Protein AF-A0A173Z9Y3-F1 (afdb_monomer)

pLDDT: m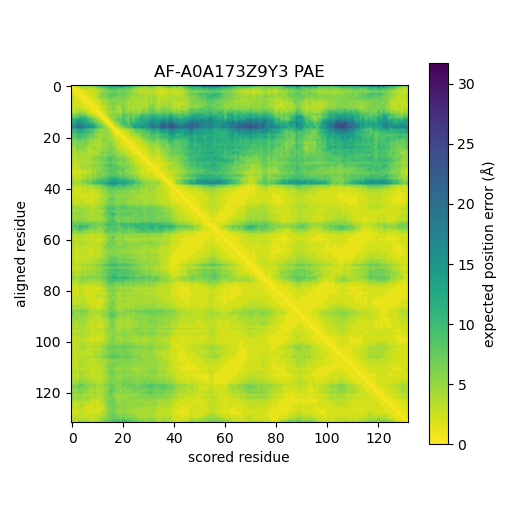ean 90.79, std 7.77, range [60.25, 98.38]

Nearest PDB structures (foldseek):
  2vqt-assembly1_A  TM=4.538E-01  e=6.249E-02  Bacteroides thetaiotaomicron
  2vot-assembly1_A  TM=4.535E-01  e=8.095E-02  Bacteroides thetaiotaomicron VPI-5482
  6rpt-assembly3_C  TM=4.352E-01  e=4.706E-01  Homo sapiens
  8b0h-assembly1_A  TM=4.599E-01  e=2.342E+00  Homo sapiens
  4e0s-assembly1_A  TM=3.191E-01  e=2.598E+00  Homo sapiens

Radius of gyration: 16.37 Å; Cα contacts (8 Å, |Δi|>4): 254; chains: 1; bounding box: 43×34×41 Å

Foldseek 3Di:
DADPPDDDDDFAFDPPQDDDPDDDDDDDDDDPVVDDDDQWDKAWDKAPWDWDQDPVQKIKTKTKIAIAIDRDDDDPPKKKKKKKFFAAPVRDTRHIHIDIDHHDPHGDIDMDMDIDHPDDDGDDMDMGMDID

Mean predicted aligned error: 4.68 Å

Secondary structure (DSSP, 8-state):
---TT---------TTS---S-----PPPPPGGG-----SEEE--EEEEEEEE-TTS-EEEEEEEE-EEEB--PPTT-EEEEEEEEE-TT--EEEEEEEEEE-PPTT-EEEEEEEESSPPP-SEEEEEEEE-

Structure (mmCIF, N/CA/C/O backbone):
data_AF-A0A173Z9Y3-F1
#
_entry.id   AF-A0A173Z9Y3-F1
#
loop_
_atom_site.group_PDB
_atom_site.id
_atom_site.type_symbol
_atom_site.label_atom_id
_atom_site.label_alt_id
_atom_site.label_comp_id
_atom_site.label_asym_id
_atom_site.label_entity_id
_atom_site.label_seq_id
_atom_site.pdbx_PDB_ins_code
_atom_site.Cartn_x
_atom_site.Cartn_y
_atom_site.Cartn_z
_atom_site.occupancy
_atom_site.B_iso_or_equiv
_atom_site.auth_seq_id
_atom_site.auth_comp_id
_atom_site.auth_asym_id
_atom_site.auth_atom_id
_atom_site.pdbx_PDB_model_num
ATOM 1 N N . MET A 1 1 ? 6.888 -9.116 -6.863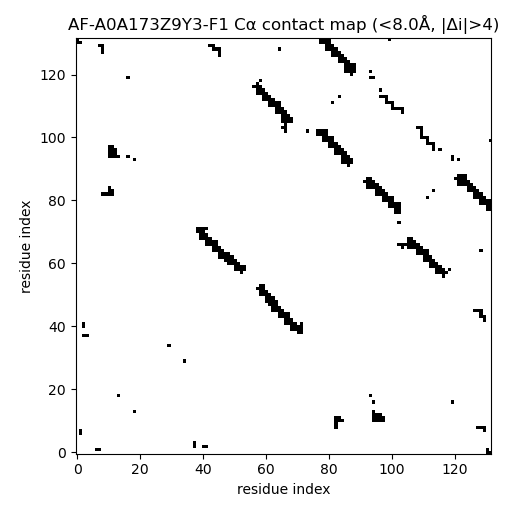 1.00 80.12 1 MET A N 1
ATOM 2 C CA . MET A 1 1 ? 8.365 -8.974 -7.017 1.00 80.12 1 MET A CA 1
ATOM 3 C C . MET A 1 1 ? 8.936 -8.175 -5.840 1.00 80.12 1 MET A C 1
ATOM 5 O O . MET A 1 1 ? 8.165 -7.495 -5.176 1.00 80.12 1 MET A O 1
ATOM 9 N N . ALA A 1 2 ? 10.239 -8.263 -5.552 1.00 86.25 2 ALA A N 1
ATOM 10 C CA . ALA A 1 2 ? 10.919 -7.396 -4.583 1.00 86.25 2 ALA A CA 1
ATOM 11 C C . ALA A 1 2 ? 12.298 -6.983 -5.118 1.00 86.25 2 ALA A C 1
ATOM 13 O O . ALA A 1 2 ? 13.009 -7.823 -5.671 1.00 86.25 2 ALA A O 1
ATOM 14 N N . PHE A 1 3 ? 12.671 -5.713 -4.961 1.00 88.50 3 PHE A N 1
ATOM 15 C CA . PHE A 1 3 ? 14.011 -5.224 -5.296 1.00 88.50 3 PHE A CA 1
ATOM 16 C C . PHE A 1 3 ? 15.009 -5.513 -4.160 1.00 88.50 3 PHE A C 1
ATOM 18 O O . PHE A 1 3 ? 14.599 -5.648 -3.001 1.00 88.50 3 PHE A O 1
ATOM 25 N N . PRO A 1 4 ? 16.325 -5.575 -4.446 1.00 87.50 4 PRO A N 1
ATOM 26 C CA . PRO A 1 4 ? 17.341 -5.658 -3.402 1.00 87.50 4 PRO A CA 1
ATOM 27 C C . PRO A 1 4 ? 17.162 -4.556 -2.347 1.00 87.50 4 PRO A C 1
ATOM 29 O O . PRO A 1 4 ? 16.964 -3.392 -2.687 1.00 87.50 4 PRO A O 1
ATOM 32 N N . ASN A 1 5 ? 17.247 -4.928 -1.066 1.00 84.31 5 ASN A N 1
ATOM 33 C CA . ASN A 1 5 ? 17.066 -4.039 0.093 1.00 84.31 5 ASN A CA 1
ATOM 34 C C . ASN A 1 5 ? 15.673 -3.387 0.224 1.00 84.31 5 ASN A C 1
ATOM 36 O O . ASN A 1 5 ? 15.510 -2.451 1.006 1.00 84.31 5 ASN A O 1
ATOM 40 N N . GLN A 1 6 ? 14.661 -3.873 -0.500 1.00 84.69 6 GLN A N 1
ATOM 41 C CA . GLN A 1 6 ? 13.289 -3.396 -0.355 1.00 84.69 6 GLN A CA 1
ATOM 42 C C . GLN A 1 6 ? 12.562 -4.121 0.784 1.00 84.69 6 GLN A C 1
ATOM 44 O O . GLN A 1 6 ? 12.523 -5.350 0.835 1.00 84.69 6 GLN A O 1
ATOM 49 N N . THR A 1 7 ? 11.899 -3.355 1.649 1.00 86.31 7 THR A N 1
ATOM 50 C CA . THR A 1 7 ? 10.904 -3.897 2.583 1.00 86.31 7 THR A CA 1
ATOM 51 C C . THR A 1 7 ? 9.562 -4.052 1.872 1.00 86.31 7 THR A C 1
ATOM 53 O O . THR A 1 7 ? 9.055 -3.105 1.274 1.00 86.31 7 THR A O 1
ATOM 56 N N . ILE A 1 8 ? 8.982 -5.249 1.954 1.00 86.06 8 ILE A N 1
ATOM 57 C CA . ILE A 1 8 ? 7.688 -5.604 1.363 1.00 86.06 8 ILE A CA 1
ATOM 58 C C . ILE A 1 8 ? 6.649 -5.696 2.479 1.00 86.06 8 ILE A C 1
ATOM 60 O O . ILE A 1 8 ? 6.882 -6.343 3.500 1.00 86.06 8 ILE A O 1
ATOM 64 N N . TYR A 1 9 ? 5.488 -5.081 2.264 1.00 86.12 9 TYR A N 1
ATOM 65 C CA . TYR A 1 9 ? 4.385 -5.048 3.217 1.00 86.12 9 TYR A CA 1
ATOM 66 C C . TYR A 1 9 ? 3.185 -5.789 2.634 1.00 86.12 9 TYR A C 1
ATOM 68 O O . TYR A 1 9 ? 2.500 -5.310 1.727 1.00 86.12 9 TYR A O 1
ATOM 76 N N . ASN A 1 10 ? 2.903 -6.966 3.186 1.00 81.12 10 ASN A N 1
ATOM 77 C CA . ASN A 1 10 ? 1.703 -7.723 2.861 1.00 81.12 10 ASN A CA 1
ATOM 78 C C . ASN A 1 10 ? 0.718 -7.611 4.019 1.00 81.12 10 ASN A C 1
ATOM 80 O O . ASN A 1 10 ? 1.022 -8.019 5.137 1.00 81.12 10 ASN A O 1
ATOM 84 N N . ALA A 1 11 ? -0.456 -7.072 3.725 1.00 80.38 11 ALA A N 1
ATOM 85 C CA . ALA A 1 11 ? -1.594 -7.064 4.622 1.00 80.38 11 ALA A CA 1
ATOM 86 C C . ALA A 1 11 ? -2.805 -7.580 3.851 1.00 80.38 11 ALA A C 1
ATOM 88 O O . ALA A 1 11 ? -2.871 -7.436 2.633 1.00 80.38 11 ALA A O 1
ATOM 89 N N . GLY A 1 12 ? -3.732 -8.211 4.553 1.00 75.50 12 GLY A N 1
ATOM 90 C CA . GLY A 1 12 ? -4.958 -8.736 3.979 1.00 75.50 12 GLY A CA 1
ATOM 91 C C . GLY A 1 12 ? -5.853 -9.277 5.079 1.00 75.50 12 GLY A C 1
ATOM 92 O O . GLY A 1 12 ? -5.399 -9.506 6.205 1.00 75.50 12 GLY A O 1
ATOM 93 N N . GLN A 1 13 ? -7.123 -9.466 4.750 1.00 72.81 13 GLN A N 1
ATOM 94 C CA . GLN A 1 13 ? -8.105 -9.918 5.718 1.00 72.81 13 GLN A CA 1
ATOM 95 C C . GLN A 1 13 ? -7.881 -11.398 6.066 1.00 72.81 13 GLN A C 1
ATOM 97 O O . GLN A 1 13 ? -7.788 -12.256 5.187 1.00 72.81 13 GLN A O 1
ATOM 102 N N . ALA A 1 14 ? -7.838 -11.710 7.362 1.00 67.50 14 ALA A N 1
ATOM 103 C CA . ALA A 1 14 ? -7.873 -13.081 7.860 1.00 67.50 14 ALA A CA 1
ATOM 104 C C . ALA A 1 14 ? -9.301 -13.435 8.316 1.00 67.50 14 ALA A C 1
ATOM 106 O O . ALA A 1 14 ? -9.755 -13.001 9.375 1.00 67.50 14 ALA A O 1
ATOM 107 N N . GLY A 1 15 ? -10.015 -14.236 7.517 1.00 64.25 15 GLY A N 1
ATOM 108 C CA . GLY A 1 15 ? -11.345 -14.753 7.867 1.00 64.25 15 GLY A CA 1
ATOM 109 C C . GLY A 1 15 ? -12.367 -13.655 8.194 1.00 64.25 15 GLY A C 1
ATOM 110 O O . GLY A 1 15 ? -12.385 -12.613 7.550 1.00 64.25 15 GLY A O 1
ATOM 111 N N . GLN A 1 16 ? -13.213 -13.888 9.204 1.00 62.62 16 GLN A N 1
ATOM 112 C CA . GLN A 1 16 ? -14.272 -12.961 9.647 1.00 62.62 16 GLN A CA 1
ATOM 113 C C . GLN A 1 16 ? -13.801 -11.960 10.729 1.00 62.62 16 GLN A C 1
ATOM 115 O O . GLN A 1 16 ? -14.610 -11.484 11.520 1.00 62.62 16 GLN A O 1
ATOM 120 N N . GLY A 1 17 ? -12.494 -11.682 10.833 1.00 60.25 17 GLY A N 1
ATOM 121 C CA . GLY A 1 17 ? -11.963 -10.655 11.745 1.00 60.25 17 GLY A CA 1
ATOM 122 C C . GLY A 1 17 ? -11.626 -11.113 13.171 1.00 60.25 17 GLY A C 1
ATOM 123 O O . GLY A 1 17 ? -11.313 -10.282 14.019 1.00 60.25 17 GLY A O 1
ATOM 124 N N . THR A 1 18 ? -11.647 -12.417 13.469 1.00 68.94 18 THR A N 1
ATOM 125 C CA . THR A 1 18 ? -11.077 -12.927 14.731 1.00 68.94 18 THR A CA 1
ATOM 126 C C . THR A 1 18 ? -9.579 -13.149 14.561 1.00 68.94 18 THR A C 1
ATOM 128 O O . THR A 1 18 ? -9.167 -14.000 13.772 1.00 68.94 18 THR A O 1
ATOM 131 N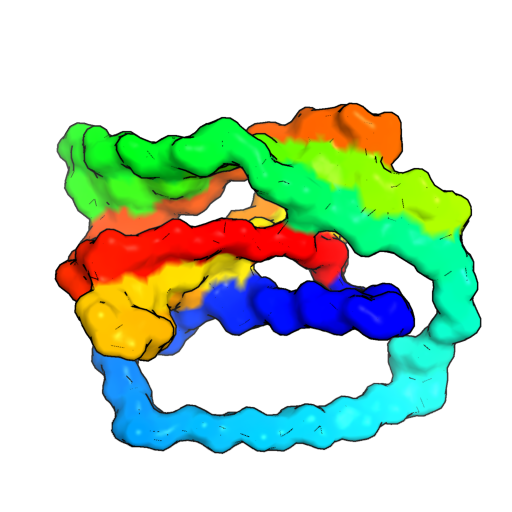 N . ALA A 1 19 ? -8.76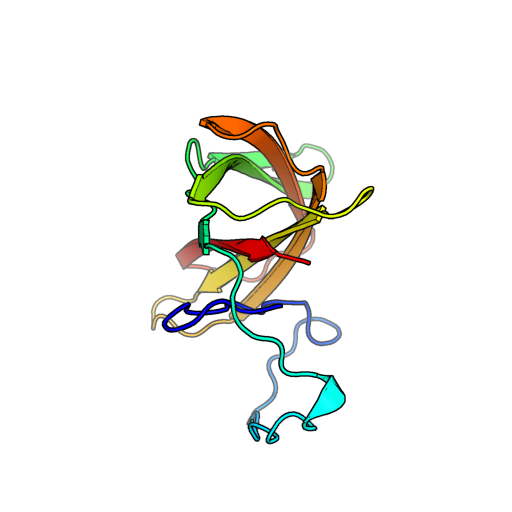7 -12.396 15.306 1.00 71.25 19 ALA A N 1
ATOM 132 C CA . ALA A 1 19 ? -7.320 -12.555 15.285 1.00 71.25 19 ALA A CA 1
ATOM 133 C C . ALA A 1 19 ? -6.922 -13.972 15.757 1.00 71.25 19 ALA A C 1
ATOM 135 O O . ALA A 1 19 ? -7.390 -14.418 16.810 1.00 71.25 19 ALA A O 1
ATOM 136 N N . PRO A 1 20 ? -6.074 -14.697 15.008 1.00 72.88 20 PRO A N 1
ATOM 137 C CA . PRO A 1 20 ? -5.540 -15.975 15.466 1.00 72.88 20 PRO A CA 1
ATOM 138 C C . PRO A 1 20 ? -4.633 -15.776 16.690 1.00 72.88 20 PRO A C 1
ATOM 140 O O . PRO A 1 20 ? -3.951 -14.761 16.811 1.00 72.88 20 PRO A O 1
ATOM 143 N N . ALA A 1 21 ? -4.601 -16.763 17.593 1.00 79.06 21 ALA A N 1
ATOM 144 C CA . ALA A 1 21 ? -3.777 -16.700 18.805 1.00 79.06 21 ALA A CA 1
ATOM 145 C C . ALA A 1 21 ? -2.269 -16.673 18.498 1.00 79.06 21 ALA A C 1
ATOM 147 O O . ALA A 1 21 ? -1.504 -16.018 19.203 1.00 79.06 21 ALA A O 1
ATOM 148 N N . THR A 1 22 ? -1.848 -17.373 17.442 1.00 79.81 22 THR A N 1
ATOM 149 C CA . THR A 1 22 ? -0.480 -17.362 16.920 1.00 79.81 22 THR A CA 1
ATOM 150 C C . THR A 1 22 ? -0.509 -17.380 15.396 1.00 79.81 22 THR A C 1
ATOM 152 O O . THR A 1 22 ? -1.417 -17.942 14.781 1.00 79.81 22 THR A O 1
ATOM 155 N N . VAL A 1 23 ? 0.499 -16.760 14.786 1.00 76.88 23 VAL A N 1
ATOM 156 C CA . VAL A 1 23 ? 0.763 -16.838 13.348 1.00 76.88 23 VAL A CA 1
ATOM 157 C C . VAL A 1 23 ? 2.243 -17.121 13.177 1.00 76.88 23 VAL A C 1
ATOM 159 O O . VAL A 1 23 ? 3.072 -16.337 13.636 1.00 76.88 23 VAL A O 1
ATOM 162 N N . ASP A 1 24 ? 2.559 -18.221 12.504 1.00 84.50 24 ASP A N 1
ATOM 163 C CA . ASP A 1 24 ? 3.933 -18.596 12.194 1.00 84.50 24 ASP A CA 1
ATOM 164 C C . ASP A 1 24 ? 4.249 -18.244 10.740 1.00 84.50 24 ASP A C 1
ATOM 166 O O . ASP A 1 24 ? 3.496 -18.577 9.822 1.00 84.50 24 ASP A O 1
ATOM 170 N N . PHE A 1 25 ? 5.384 -17.580 10.525 1.00 83.75 25 PHE A N 1
ATOM 171 C CA . PHE A 1 25 ? 5.886 -17.246 9.196 1.00 83.75 25 PHE A CA 1
ATOM 172 C C . PHE A 1 25 ? 7.180 -18.003 8.928 1.00 83.75 25 PHE A C 1
ATOM 174 O O . PHE A 1 25 ? 8.101 -17.995 9.744 1.00 83.75 25 PHE A O 1
ATOM 181 N N . VAL A 1 26 ? 7.273 -18.606 7.745 1.00 90.38 26 VAL A N 1
ATOM 182 C CA . VAL A 1 26 ? 8.507 -19.211 7.242 1.00 90.38 26 VAL A CA 1
ATOM 183 C C . VAL A 1 26 ? 8.835 -18.560 5.908 1.00 90.38 26 VAL A C 1
ATOM 185 O O . VAL A 1 26 ? 8.044 -18.618 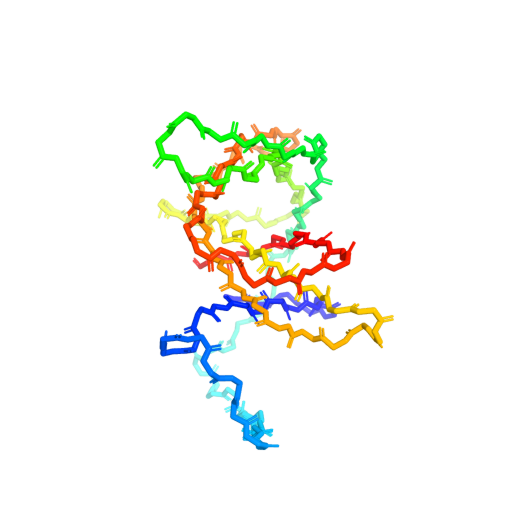4.968 1.00 90.38 26 VAL A O 1
ATOM 188 N N . ALA A 1 27 ? 10.005 -17.930 5.825 1.00 85.62 27 ALA A N 1
ATOM 189 C CA . ALA A 1 27 ? 10.532 -17.455 4.556 1.00 85.62 27 ALA A CA 1
ATOM 190 C C . ALA A 1 27 ? 11.081 -18.651 3.772 1.00 85.62 27 ALA A C 1
ATOM 192 O O . ALA A 1 27 ? 11.980 -19.350 4.240 1.00 85.62 27 ALA A O 1
ATOM 193 N N . LEU A 1 28 ? 10.535 -18.886 2.582 1.00 89.69 28 LEU A N 1
ATOM 194 C CA . LEU A 1 28 ? 11.044 -19.902 1.669 1.00 89.69 28 LEU A CA 1
ATOM 195 C C . LEU A 1 28 ? 12.121 -19.284 0.778 1.00 89.69 28 LEU A C 1
ATOM 197 O O . LEU A 1 28 ? 11.947 -18.175 0.269 1.00 89.69 28 LEU A O 1
ATOM 201 N N . SER A 1 29 ? 13.223 -20.005 0.569 1.00 90.81 29 SER A N 1
ATOM 202 C CA . SER A 1 29 ? 14.200 -19.622 -0.448 1.00 90.81 29 SER A CA 1
ATOM 203 C C . SER A 1 29 ? 13.536 -19.675 -1.828 1.00 90.81 29 SER A C 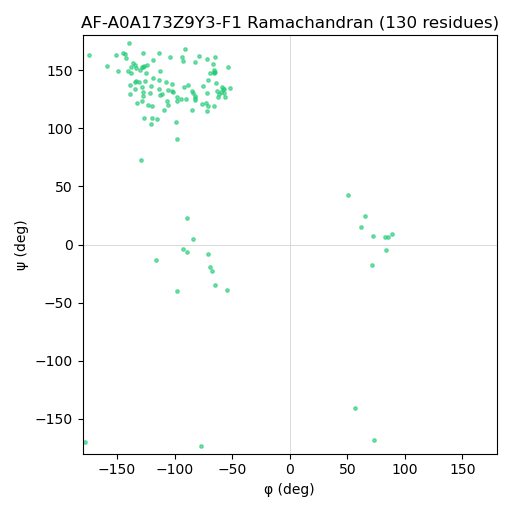1
ATOM 205 O O . SER A 1 29 ? 12.876 -20.672 -2.137 1.00 90.81 29 SER A O 1
ATOM 207 N N . PRO A 1 30 ? 13.682 -18.632 -2.663 1.00 89.44 30 PRO A N 1
ATOM 208 C CA . PRO A 1 30 ? 13.171 -18.680 -4.023 1.00 89.44 30 PRO A CA 1
ATOM 209 C C . PRO A 1 30 ? 13.935 -19.739 -4.823 1.00 89.44 30 PRO A C 1
ATOM 211 O O . PRO A 1 30 ? 15.129 -19.951 -4.606 1.00 89.44 30 PRO A O 1
ATOM 214 N N . ASN A 1 31 ? 13.263 -20.376 -5.781 1.00 93.81 31 ASN A N 1
ATOM 215 C CA . ASN A 1 31 ? 13.964 -21.184 -6.774 1.00 93.81 31 ASN A CA 1
ATOM 216 C C . ASN A 1 31 ? 14.819 -20.277 -7.672 1.00 93.81 31 ASN A C 1
ATOM 218 O O . ASN A 1 31 ? 14.474 -19.111 -7.869 1.00 93.81 31 ASN A O 1
ATOM 222 N N . GLU A 1 32 ? 15.885 -20.810 -8.275 1.00 91.50 32 GLU A N 1
ATOM 223 C CA . GLU A 1 32 ? 16.782 -20.025 -9.143 1.00 91.50 32 GLU A CA 1
ATOM 224 C C . GLU A 1 32 ? 16.026 -19.316 -10.276 1.00 91.50 32 GLU A C 1
ATOM 226 O O . GLU A 1 32 ? 16.267 -18.146 -10.542 1.00 91.50 32 GLU A O 1
ATOM 231 N N . TYR A 1 33 ? 15.025 -19.971 -10.874 1.00 89.94 33 TYR A N 1
ATOM 232 C CA . TYR A 1 33 ? 14.194 -19.386 -11.933 1.00 89.94 33 TYR A CA 1
ATOM 233 C C . TYR A 1 33 ? 13.230 -18.282 -11.449 1.00 89.94 33 TYR A C 1
ATOM 235 O O . TYR A 1 33 ? 12.573 -17.643 -12.267 1.00 89.94 33 TYR A O 1
ATOM 243 N N . ASN A 1 34 ? 13.096 -18.064 -10.135 1.00 89.56 34 ASN A N 1
ATOM 244 C CA . ASN A 1 34 ? 12.356 -16.936 -9.560 1.00 89.56 34 ASN A CA 1
ATOM 245 C C . ASN A 1 34 ? 13.254 -15.727 -9.265 1.00 89.56 34 ASN A C 1
ATOM 247 O O . ASN A 1 34 ? 12.744 -14.687 -8.845 1.00 89.56 34 ASN A O 1
ATOM 251 N N . VAL A 1 35 ? 14.565 -15.852 -9.476 1.00 90.12 35 VAL A N 1
ATOM 252 C CA . VAL A 1 35 ? 15.540 -14.786 -9.260 1.00 90.12 35 VAL A CA 1
ATOM 253 C C . VAL A 1 35 ? 16.085 -14.344 -10.611 1.00 90.12 35 VAL A C 1
ATOM 255 O O . VAL A 1 35 ? 16.523 -15.150 -11.423 1.00 90.12 35 VAL A O 1
ATOM 258 N N . THR A 1 36 ? 16.070 -13.039 -10.846 1.00 87.56 36 THR A N 1
ATOM 259 C CA . THR A 1 36 ? 16.708 -12.418 -12.007 1.00 87.56 36 THR A CA 1
ATOM 260 C C . THR A 1 36 ? 17.690 -11.365 -11.527 1.00 87.56 36 THR A C 1
ATOM 262 O O . THR A 1 36 ? 17.520 -10.796 -10.446 1.00 87.56 36 THR A O 1
ATOM 265 N N . GLU A 1 37 ? 18.702 -11.077 -12.342 1.00 87.88 37 GLU A N 1
ATOM 266 C CA . GLU A 1 37 ? 19.522 -9.888 -12.143 1.00 87.88 37 GLU A CA 1
ATOM 267 C C . GLU A 1 37 ? 18.616 -8.648 -12.156 1.00 87.88 37 GLU A C 1
ATOM 269 O O . GLU A 1 37 ? 17.750 -8.500 -13.026 1.00 87.88 37 GLU A O 1
ATOM 274 N N . ALA A 1 38 ? 18.770 -7.794 -11.144 1.00 82.94 38 ALA A N 1
ATOM 275 C CA . ALA A 1 38 ? 17.923 -6.626 -10.975 1.00 82.94 38 ALA A CA 1
ATOM 276 C C . ALA A 1 38 ? 18.237 -5.588 -12.058 1.00 82.94 38 ALA A C 1
ATOM 278 O O . ALA A 1 38 ? 19.347 -5.061 -12.125 1.00 82.94 38 ALA A O 1
ATOM 279 N N . GLN A 1 39 ? 17.242 -5.257 -12.881 1.00 86.31 39 GLN A N 1
ATOM 280 C CA . GLN A 1 39 ? 17.335 -4.159 -13.839 1.00 86.31 39 GLN A CA 1
ATOM 281 C C . GLN A 1 39 ? 16.670 -2.919 -13.251 1.00 86.31 39 GLN A C 1
ATOM 283 O O . GLN A 1 39 ? 15.467 -2.707 -13.396 1.00 86.31 39 GLN A O 1
ATOM 288 N N . GLY A 1 40 ? 17.469 -2.114 -12.554 1.00 91.19 40 GLY A N 1
ATOM 289 C CA . GLY A 1 40 ? 16.991 -0.901 -11.905 1.00 91.19 40 GLY A CA 1
ATOM 290 C C . GLY A 1 40 ? 16.153 -1.149 -10.648 1.00 91.19 40 GLY A C 1
ATOM 291 O O . GLY A 1 40 ? 16.115 -2.250 -10.098 1.00 91.19 40 GLY A O 1
ATOM 292 N N . THR A 1 41 ? 15.494 -0.094 -10.174 1.00 92.69 41 THR A N 1
ATOM 293 C CA . THR A 1 41 ? 14.649 -0.102 -8.974 1.00 92.69 41 THR A CA 1
ATOM 294 C C . THR A 1 41 ? 13.347 0.655 -9.202 1.00 92.69 41 THR A C 1
ATOM 296 O O . THR A 1 41 ? 13.271 1.547 -10.050 1.00 92.69 41 THR A O 1
ATOM 299 N N . ALA A 1 42 ? 12.322 0.320 -8.419 1.00 93.25 42 ALA A N 1
ATOM 300 C CA . ALA A 1 42 ? 11.115 1.124 -8.303 1.00 93.25 42 ALA A CA 1
ATOM 301 C C . ALA A 1 42 ? 10.704 1.279 -6.836 1.00 93.25 42 ALA A C 1
ATOM 303 O O . ALA A 1 42 ? 10.765 0.334 -6.046 1.00 93.25 42 ALA A O 1
ATOM 304 N N . THR A 1 43 ? 10.259 2.481 -6.485 1.00 94.31 43 THR A N 1
ATOM 305 C CA . THR A 1 43 ? 9.682 2.807 -5.180 1.00 94.31 43 THR A CA 1
ATOM 306 C C . THR A 1 43 ? 8.346 3.504 -5.370 1.00 94.31 43 THR A C 1
ATOM 308 O O . THR A 1 43 ? 8.110 4.151 -6.393 1.00 94.31 43 THR A O 1
ATOM 311 N N . PHE A 1 44 ? 7.479 3.363 -4.369 1.00 95.75 44 PHE A N 1
ATOM 312 C CA . PHE A 1 44 ? 6.102 3.834 -4.440 1.00 95.75 44 PHE A CA 1
ATOM 313 C C . PHE A 1 44 ? 5.741 4.697 -3.227 1.00 95.75 44 PHE A C 1
ATOM 315 O O . PHE A 1 44 ? 5.038 4.230 -2.329 1.00 95.75 44 PHE A O 1
ATOM 322 N N . PRO A 1 45 ? 6.255 5.938 -3.128 1.00 96.44 45 PRO A N 1
ATOM 323 C CA . PRO A 1 45 ? 5.869 6.837 -2.051 1.00 96.44 45 PRO A CA 1
ATOM 324 C C . PRO A 1 45 ? 4.358 7.079 -2.061 1.00 96.44 45 PRO A C 1
ATOM 326 O O . PRO A 1 45 ? 3.774 7.336 -3.116 1.00 96.44 45 PRO A O 1
ATOM 329 N N . ILE A 1 46 ? 3.749 7.023 -0.877 1.00 97.69 46 ILE A N 1
ATOM 330 C CA . ILE A 1 46 ? 2.339 7.355 -0.675 1.00 97.69 46 ILE A CA 1
ATOM 331 C C . ILE A 1 46 ? 2.226 8.752 -0.065 1.00 97.69 46 ILE A C 1
ATOM 333 O O . ILE A 1 46 ? 2.963 9.104 0.858 1.00 97.69 46 ILE A O 1
ATOM 337 N N . SER A 1 47 ? 1.270 9.536 -0.557 1.00 97.94 47 SER A N 1
ATOM 338 C CA . SER A 1 47 ? 0.932 10.863 -0.039 1.00 97.94 47 SER A CA 1
ATOM 339 C C . SER A 1 47 ? -0.579 11.094 -0.015 1.00 97.94 47 SER A C 1
ATOM 341 O O . SER A 1 47 ? -1.356 10.265 -0.483 1.00 97.94 47 SER A O 1
ATOM 343 N N . GLY A 1 48 ? -1.011 12.222 0.560 1.00 96.88 48 GLY A N 1
ATOM 344 C CA . GLY A 1 48 ? -2.423 12.629 0.531 1.00 96.88 48 GLY A CA 1
ATOM 345 C C . GLY A 1 48 ? -3.362 11.697 1.301 1.00 96.88 48 GLY A C 1
ATOM 346 O O . GLY A 1 48 ? -4.549 11.632 0.986 1.00 96.88 48 GLY A O 1
ATOM 347 N N . ILE A 1 49 ? -2.836 10.960 2.287 1.00 96.56 49 ILE A N 1
ATOM 348 C CA . ILE A 1 49 ? -3.612 9.963 3.022 1.00 96.56 49 ILE A CA 1
ATOM 349 C C . ILE A 1 49 ? -4.770 10.641 3.758 1.00 96.56 49 ILE A C 1
ATOM 351 O O . ILE A 1 49 ? -4.575 11.578 4.536 1.00 96.56 49 ILE A O 1
ATOM 355 N N . SER A 1 50 ? -5.981 10.144 3.530 1.00 97.25 50 SER A N 1
ATOM 356 C CA . SER A 1 50 ? -7.191 10.614 4.198 1.00 97.25 50 SER A CA 1
ATOM 357 C C . SER A 1 50 ? -8.173 9.474 4.446 1.00 97.25 50 SER A C 1
ATOM 359 O O . SER A 1 50 ? -8.069 8.387 3.876 1.00 97.25 50 SER A O 1
ATOM 361 N N . LYS A 1 51 ? -9.149 9.733 5.318 1.00 96.62 51 LYS A N 1
ATOM 362 C CA . LYS A 1 51 ? -10.206 8.789 5.673 1.00 96.62 51 LYS A CA 1
ATOM 363 C C . LYS A 1 51 ? -11.553 9.488 5.670 1.00 96.62 51 LYS A C 1
ATOM 365 O O . LYS A 1 51 ? -11.690 10.546 6.282 1.00 96.62 51 LYS A O 1
ATOM 370 N N . VAL A 1 52 ? -12.550 8.854 5.061 1.00 97.25 52 VAL A N 1
ATOM 371 C CA . VAL A 1 52 ? -13.933 9.338 5.032 1.00 97.25 52 VAL A CA 1
ATOM 372 C C . VAL A 1 52 ? -14.870 8.238 5.516 1.00 97.25 52 VAL A C 1
ATOM 374 O O . VAL A 1 52 ? -14.773 7.093 5.080 1.00 97.25 52 VAL A O 1
ATOM 377 N N . ARG A 1 53 ? -15.772 8.584 6.442 1.00 96.19 53 ARG A N 1
ATOM 378 C CA . ARG A 1 53 ? -16.903 7.726 6.807 1.00 96.19 53 ARG A CA 1
ATOM 379 C C . ARG A 1 53 ? -18.014 7.949 5.787 1.00 96.19 53 ARG A C 1
ATOM 381 O O . ARG A 1 53 ? -18.444 9.085 5.603 1.00 96.19 53 ARG A O 1
ATOM 388 N N . ASN A 1 54 ? -18.473 6.881 5.157 1.00 95.19 54 ASN A N 1
ATOM 389 C CA . ASN A 1 54 ? -19.471 6.940 4.100 1.00 95.19 54 ASN A CA 1
ATOM 390 C C . ASN A 1 54 ? -20.887 6.766 4.668 1.00 95.19 54 ASN A C 1
ATOM 392 O O . ASN A 1 54 ? -21.086 6.183 5.738 1.00 95.19 54 ASN A O 1
ATOM 396 N N . ASN A 1 55 ? -21.885 7.240 3.920 1.00 94.69 55 ASN A N 1
ATOM 397 C CA . ASN A 1 55 ? -23.298 7.136 4.306 1.00 94.69 55 ASN A CA 1
ATOM 398 C C . ASN A 1 55 ? -23.836 5.695 4.263 1.00 94.69 55 ASN A C 1
ATOM 400 O O . ASN A 1 55 ? -24.853 5.407 4.884 1.00 94.69 55 ASN A O 1
ATOM 404 N N . ASP A 1 56 ? -23.165 4.800 3.539 1.00 92.50 56 ASP A N 1
ATOM 405 C CA . ASP A 1 56 ? -23.519 3.384 3.393 1.00 92.50 56 ASP A CA 1
ATOM 406 C C . ASP A 1 56 ? -22.994 2.502 4.538 1.00 92.50 56 ASP A C 1
ATOM 408 O O . ASP A 1 56 ? -23.129 1.283 4.503 1.00 92.50 56 ASP A O 1
ATOM 412 N N . GLY A 1 57 ? -22.379 3.104 5.558 1.00 90.56 57 GLY A N 1
ATOM 413 C CA . GLY A 1 57 ? -21.801 2.366 6.672 1.00 90.56 57 GLY A CA 1
ATOM 414 C C . GLY A 1 57 ? -20.395 1.819 6.402 1.00 90.56 57 GLY A C 1
ATOM 415 O O . GLY A 1 57 ? -19.847 1.131 7.268 1.00 90.56 57 GLY A O 1
ATOM 416 N N . GLY A 1 58 ? -19.777 2.157 5.270 1.00 95.44 58 GLY A N 1
ATOM 417 C CA . GLY A 1 58 ? -18.371 1.892 4.983 1.00 95.44 58 GLY A CA 1
ATOM 418 C C . GLY A 1 58 ? -17.454 3.036 5.409 1.00 95.44 58 GLY A C 1
ATOM 419 O O . GLY A 1 58 ? -17.885 4.137 5.761 1.00 95.44 58 GLY A O 1
ATOM 420 N N . THR A 1 59 ? -16.157 2.777 5.400 1.00 97.12 59 THR A N 1
ATOM 421 C CA . THR A 1 59 ? -15.116 3.787 5.579 1.00 97.12 59 THR A CA 1
ATOM 422 C C . THR A 1 59 ? -14.127 3.649 4.434 1.00 97.12 59 THR A C 1
ATOM 424 O O . THR A 1 59 ? -13.560 2.576 4.240 1.00 97.12 59 THR A O 1
ATOM 427 N N . THR A 1 60 ? -13.907 4.731 3.691 1.00 97.62 60 THR A N 1
ATOM 428 C CA . THR A 1 60 ? -12.925 4.758 2.605 1.00 97.62 60 THR A CA 1
ATOM 429 C C . THR A 1 60 ? -11.626 5.388 3.085 1.00 97.62 60 THR A C 1
ATOM 431 O O . THR A 1 60 ? -11.619 6.513 3.594 1.00 97.62 60 THR A O 1
ATOM 434 N N . PHE A 1 61 ? -10.523 4.676 2.879 1.00 97.94 61 PHE A N 1
ATOM 435 C CA . PHE A 1 61 ? -9.161 5.176 3.019 1.00 97.94 61 PHE A CA 1
ATOM 436 C C . PHE A 1 61 ? -8.643 5.565 1.639 1.00 97.94 61 PHE A C 1
ATOM 438 O O . PHE A 1 61 ? -8.650 4.744 0.725 1.00 97.94 61 PHE A O 1
ATOM 445 N N . ASN A 1 62 ? -8.220 6.814 1.484 1.00 98.06 62 ASN A N 1
ATOM 446 C CA . ASN A 1 62 ? -7.754 7.355 0.213 1.00 98.06 62 ASN A CA 1
ATOM 447 C C . ASN A 1 62 ? -6.300 7.791 0.316 1.00 98.06 62 ASN A C 1
ATOM 449 O O . ASN A 1 62 ? -5.819 8.125 1.400 1.00 98.06 62 ASN A O 1
ATOM 453 N N . GLY A 1 63 ? -5.650 7.880 -0.832 1.00 98.25 63 GLY A N 1
ATOM 454 C CA . GLY A 1 63 ? -4.360 8.527 -0.984 1.00 98.25 63 GLY A CA 1
ATOM 455 C C . GLY A 1 63 ? -3.919 8.505 -2.436 1.00 98.25 63 GLY A C 1
ATOM 456 O O . GLY A 1 63 ? -4.678 8.146 -3.336 1.00 98.25 63 GLY A O 1
ATOM 457 N N . GLU A 1 64 ? -2.669 8.873 -2.651 1.00 98.38 64 GLU A N 1
ATOM 458 C CA . GLU A 1 64 ? -2.016 8.802 -3.948 1.00 98.38 64 GLU A CA 1
ATOM 459 C C . GLU A 1 64 ? -0.737 7.998 -3.815 1.00 98.38 64 GLU A C 1
ATOM 461 O O . GLU A 1 64 ? -0.007 8.138 -2.831 1.00 98.38 64 GLU A O 1
ATOM 466 N N . VAL A 1 65 ? -0.458 7.174 -4.817 1.00 98.12 65 VAL A N 1
ATOM 467 C CA . VAL A 1 65 ? 0.808 6.467 -4.942 1.00 98.12 65 VAL A CA 1
ATOM 468 C C . VAL A 1 65 ? 1.571 7.002 -6.140 1.00 98.12 65 VAL A C 1
ATOM 470 O O . VAL A 1 65 ? 1.033 7.094 -7.241 1.00 98.12 65 VAL A O 1
ATOM 473 N N . ARG A 1 66 ? 2.832 7.367 -5.923 1.00 98.00 66 ARG A N 1
ATOM 474 C CA . ARG A 1 66 ? 3.716 7.885 -6.966 1.00 98.00 66 ARG A CA 1
ATOM 475 C C . ARG A 1 66 ? 4.675 6.803 -7.429 1.00 98.00 66 ARG A C 1
ATOM 477 O O . ARG A 1 66 ? 5.326 6.196 -6.589 1.00 98.00 66 ARG A O 1
ATOM 484 N N . ALA A 1 67 ? 4.830 6.593 -8.732 1.00 96.94 67 ALA A N 1
ATOM 485 C CA . ALA A 1 67 ? 5.888 5.720 -9.237 1.00 96.94 67 ALA A CA 1
ATOM 486 C C . ALA A 1 67 ? 7.209 6.493 -9.316 1.00 96.94 67 ALA A C 1
ATOM 488 O O . ALA A 1 67 ? 7.277 7.550 -9.942 1.00 96.94 67 ALA A O 1
ATOM 489 N N . VAL A 1 68 ? 8.268 5.973 -8.696 1.00 96.31 68 VAL A N 1
ATOM 490 C CA . VAL A 1 68 ? 9.632 6.498 -8.843 1.00 96.31 68 VAL A CA 1
ATOM 491 C C . VAL A 1 68 ? 10.538 5.350 -9.254 1.00 96.31 68 VAL A C 1
ATOM 493 O O . VAL A 1 68 ? 10.816 4.460 -8.450 1.00 96.31 68 VAL A O 1
ATOM 496 N N . THR A 1 69 ? 10.985 5.372 -10.506 1.00 94.38 69 THR A N 1
ATOM 497 C CA . THR A 1 69 ? 11.848 4.337 -11.083 1.00 94.38 69 THR A CA 1
ATOM 498 C C . THR A 1 69 ? 13.230 4.873 -11.409 1.00 94.38 69 THR A C 1
ATOM 500 O O . THR A 1 69 ? 13.354 5.963 -11.973 1.00 94.38 69 THR A O 1
ATOM 503 N N . ASP A 1 70 ? 14.242 4.049 -11.168 1.00 93.94 70 ASP A N 1
ATOM 504 C CA . ASP A 1 70 ? 15.602 4.234 -11.666 1.00 93.94 70 ASP A CA 1
ATOM 505 C C . ASP A 1 70 ? 15.980 3.018 -12.516 1.00 93.94 70 ASP A C 1
ATOM 507 O O . ASP A 1 70 ? 16.175 1.930 -11.984 1.00 93.94 70 ASP A O 1
ATOM 511 N N . GLY A 1 71 ? 15.976 3.161 -13.843 1.00 92.25 71 GLY A N 1
ATOM 512 C CA . GLY A 1 71 ? 16.306 2.091 -14.796 1.00 92.25 71 GLY A CA 1
ATOM 513 C C . GLY A 1 71 ? 15.273 0.962 -14.947 1.00 92.25 71 GLY A C 1
ATOM 514 O O . GLY A 1 71 ? 15.301 0.266 -15.961 1.00 92.25 71 GLY A O 1
ATOM 515 N N . PHE A 1 72 ? 14.344 0.794 -14.000 1.00 92.50 72 PHE A N 1
ATOM 516 C CA . PHE A 1 72 ? 13.297 -0.227 -14.068 1.00 92.50 72 PHE A CA 1
ATOM 517 C C . PHE A 1 72 ? 12.201 0.153 -15.067 1.00 92.50 72 PHE A C 1
ATOM 519 O O . PHE A 1 72 ? 11.727 1.291 -15.082 1.00 92.50 72 PHE A O 1
ATOM 526 N N . LYS A 1 73 ? 11.761 -0.820 -15.871 1.00 90.75 73 LYS A N 1
ATOM 527 C CA . LYS A 1 73 ? 10.627 -0.676 -16.789 1.00 90.75 73 LYS A CA 1
ATOM 528 C C . LYS A 1 73 ? 9.548 -1.701 -16.426 1.00 90.75 73 LYS A C 1
ATOM 530 O O . LYS A 1 73 ? 9.847 -2.894 -16.476 1.00 90.75 73 LYS A O 1
ATOM 535 N N . PRO A 1 74 ? 8.329 -1.268 -16.061 1.00 90.12 74 PRO A N 1
ATOM 536 C CA . PRO A 1 74 ? 7.234 -2.190 -15.779 1.00 90.12 74 PRO A CA 1
ATOM 537 C C . PRO A 1 74 ? 6.830 -2.952 -17.047 1.00 90.12 74 PRO A C 1
ATOM 539 O O . PRO A 1 74 ? 6.919 -2.416 -18.152 1.00 90.12 74 PRO A O 1
ATOM 542 N N . SER A 1 75 ? 6.375 -4.196 -16.892 1.00 89.19 75 SER A N 1
ATOM 543 C CA . SER A 1 75 ? 5.698 -4.919 -17.972 1.00 89.19 75 SER A CA 1
ATOM 544 C C . SER A 1 75 ? 4.299 -4.354 -18.222 1.00 89.19 75 SER A C 1
ATOM 546 O O . SER A 1 75 ? 3.698 -3.739 -17.339 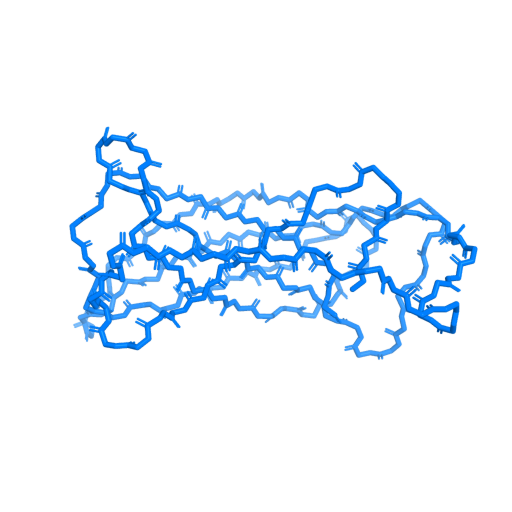1.00 89.19 75 SER A O 1
ATOM 548 N N . ASP A 1 76 ? 3.741 -4.619 -19.400 1.00 88.94 76 ASP A N 1
ATOM 549 C CA . ASP A 1 76 ? 2.358 -4.249 -19.704 1.00 88.94 76 ASP A CA 1
ATOM 550 C C . ASP A 1 76 ? 1.389 -4.885 -18.696 1.00 88.94 76 ASP A C 1
ATOM 552 O O . ASP A 1 76 ? 1.501 -6.066 -18.360 1.00 88.94 76 ASP A O 1
ATOM 556 N N . GLY A 1 77 ? 0.446 -4.087 -18.189 1.00 89.75 77 GLY A N 1
ATOM 557 C CA . GLY A 1 77 ? -0.517 -4.523 -17.172 1.00 89.75 77 GLY A CA 1
ATOM 558 C C . GLY A 1 77 ? 0.072 -4.719 -15.771 1.00 89.75 77 GLY A C 1
ATOM 559 O O . GLY A 1 77 ? -0.633 -5.195 -14.885 1.00 89.75 77 GLY A O 1
ATOM 560 N N . GLN A 1 78 ? 1.339 -4.355 -15.545 1.00 93.19 78 GLN A N 1
ATOM 561 C CA . GLN A 1 78 ? 1.929 -4.331 -14.210 1.00 93.19 78 GLN A CA 1
ATOM 562 C C . GLN A 1 78 ? 1.148 -3.364 -13.313 1.00 93.19 78 GLN A C 1
ATOM 564 O O . GLN A 1 78 ? 0.907 -2.214 -13.678 1.00 93.19 78 GLN A O 1
ATOM 569 N N . GLN A 1 79 ? 0.787 -3.824 -12.118 1.00 96.00 79 GLN A N 1
ATOM 570 C CA . GLN A 1 79 ? 0.053 -3.027 -11.138 1.00 96.00 79 GLN A CA 1
ATOM 571 C C . GLN A 1 79 ? 0.900 -2.735 -9.903 1.00 96.00 79 GLN A C 1
ATOM 573 O O . GLN A 1 79 ? 1.938 -3.362 -9.651 1.00 96.00 79 GLN A O 1
ATOM 578 N N . ILE A 1 80 ? 0.429 -1.768 -9.125 1.00 96.06 80 ILE A N 1
ATOM 579 C CA . ILE A 1 80 ? 0.927 -1.445 -7.797 1.00 96.06 80 ILE A CA 1
ATOM 580 C C . ILE A 1 80 ? -0.118 -1.926 -6.797 1.00 96.06 80 ILE A C 1
ATOM 582 O O . ILE A 1 80 ? -1.276 -1.511 -6.843 1.00 96.06 80 ILE A O 1
ATOM 586 N N . LYS A 1 81 ? 0.296 -2.787 -5.868 1.00 95.69 81 LYS A N 1
ATOM 587 C CA . LYS A 1 81 ? -0.515 -3.149 -4.711 1.00 95.69 81 LYS A CA 1
ATOM 588 C C . LYS A 1 81 ? -0.326 -2.114 -3.613 1.00 95.69 81 LYS A C 1
ATOM 590 O O . LYS A 1 81 ? 0.807 -1.841 -3.217 1.00 95.69 81 LYS A O 1
ATOM 595 N N . VAL A 1 82 ? -1.431 -1.620 -3.071 1.00 96.88 82 VAL A N 1
ATOM 596 C CA . VAL A 1 82 ? -1.479 -0.765 -1.886 1.00 96.88 82 VAL A CA 1
ATOM 597 C C . VAL A 1 82 ? -2.083 -1.563 -0.734 1.00 96.88 82 VAL A C 1
ATOM 599 O O . VAL A 1 82 ? -3.243 -1.953 -0.795 1.00 96.88 82 VAL A O 1
ATOM 602 N N . SER A 1 83 ? -1.294 -1.806 0.308 1.00 95.69 83 SER A N 1
ATOM 603 C CA . SER A 1 83 ? -1.695 -2.484 1.542 1.00 95.69 83 SER A CA 1
ATOM 604 C C . SER A 1 83 ? -2.106 -1.450 2.595 1.00 95.69 83 SER A C 1
ATOM 606 O O . SER A 1 83 ? -1.304 -0.585 2.941 1.00 95.69 83 SER A O 1
ATOM 608 N N . LEU A 1 84 ? -3.314 -1.566 3.144 1.00 95.38 84 LEU A N 1
ATOM 609 C CA . LEU A 1 84 ? -3.786 -0.874 4.345 1.00 95.38 84 LEU A CA 1
ATOM 610 C C . LEU A 1 84 ? -3.517 -1.745 5.576 1.00 95.38 84 LEU A C 1
ATOM 612 O O . LEU A 1 84 ? -3.816 -2.938 5.569 1.00 95.38 84 LEU A O 1
ATOM 616 N N . VAL A 1 85 ? -3.004 -1.141 6.646 1.00 94.19 85 VAL A N 1
ATOM 617 C CA . VAL A 1 85 ? -2.763 -1.796 7.939 1.00 94.19 85 VAL A CA 1
ATOM 618 C C . VAL A 1 85 ? -3.423 -0.976 9.037 1.00 94.19 85 VAL A C 1
ATOM 620 O O . VAL A 1 85 ? -3.161 0.220 9.138 1.00 94.19 85 VAL A O 1
ATOM 623 N N . LEU A 1 86 ? -4.245 -1.608 9.878 1.00 93.19 86 LEU A N 1
ATOM 624 C CA . LEU A 1 86 ? -4.804 -0.981 11.080 1.00 93.19 86 LEU A CA 1
ATOM 625 C C . LEU A 1 86 ? -4.146 -1.555 12.326 1.00 93.19 86 LEU A C 1
ATOM 627 O O . LEU A 1 86 ? -3.924 -2.768 12.418 1.00 93.19 86 LEU A O 1
ATOM 631 N N . ARG A 1 87 ? -3.875 -0.680 13.295 1.00 93.69 87 ARG A N 1
ATOM 632 C CA . ARG A 1 87 ? -3.236 -1.047 14.556 1.00 93.69 87 ARG A CA 1
ATOM 633 C C . ARG A 1 87 ? -4.042 -0.623 15.769 1.00 93.69 87 ARG A C 1
ATOM 635 O O . ARG A 1 87 ? -4.697 0.420 15.762 1.00 93.69 87 ARG A O 1
ATOM 642 N N . ASP A 1 88 ? -3.943 -1.417 16.826 1.00 92.50 88 ASP A N 1
ATOM 643 C CA . ASP A 1 88 ? -4.479 -1.076 18.142 1.00 92.50 88 A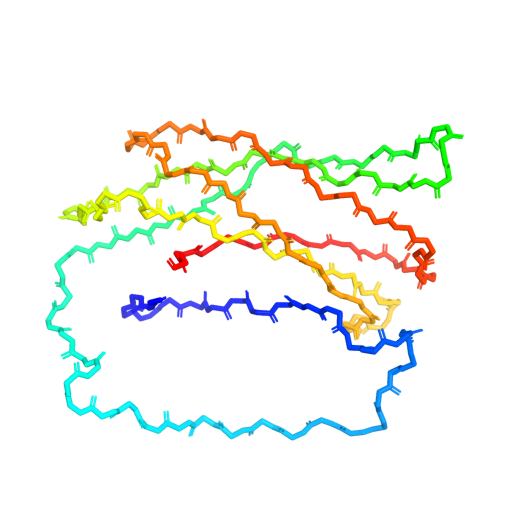SP A CA 1
ATOM 644 C C . ASP A 1 88 ? -3.593 -0.057 18.893 1.00 92.50 88 ASP A C 1
ATOM 646 O O . ASP A 1 88 ? -2.650 0.521 18.349 1.00 92.50 88 ASP A O 1
ATOM 650 N N . LYS A 1 89 ? -3.916 0.214 20.166 1.00 95.38 89 LYS A N 1
ATOM 651 C CA . LYS A 1 89 ? -3.167 1.161 21.021 1.00 95.38 89 LYS A CA 1
ATOM 652 C C . LYS A 1 89 ? -1.760 0.671 21.372 1.00 95.38 89 LYS A C 1
ATOM 654 O O . LYS A 1 89 ? -0.912 1.483 21.729 1.00 95.38 89 LYS A O 1
ATOM 659 N N . GLN A 1 90 ? -1.528 -0.636 21.310 1.00 94.31 90 GLN A N 1
ATOM 660 C CA . GLN A 1 90 ? -0.254 -1.289 21.594 1.00 94.31 90 GLN A CA 1
ATOM 661 C C . GLN A 1 90 ? 0.620 -1.392 20.334 1.00 94.31 90 GLN A C 1
ATOM 663 O O . GLN A 1 90 ? 1.783 -1.780 20.424 1.00 94.31 90 GLN A O 1
ATOM 668 N N . GLY A 1 91 ? 0.081 -1.015 19.170 1.00 90.50 91 GLY A N 1
ATOM 669 C CA . GLY A 1 91 ? 0.757 -1.080 17.881 1.00 90.50 91 GLY A CA 1
ATOM 670 C C . GLY A 1 91 ? 0.650 -2.445 17.197 1.00 90.50 91 GLY A C 1
ATOM 671 O O . GLY A 1 91 ? 1.283 -2.639 16.153 1.00 90.50 91 GLY A O 1
ATOM 672 N N . ALA A 1 92 ? -0.134 -3.385 17.732 1.00 89.25 92 ALA A N 1
ATOM 673 C CA . ALA A 1 92 ? -0.359 -4.674 17.089 1.00 89.25 92 ALA A CA 1
ATOM 674 C C . ALA A 1 92 ? -1.232 -4.496 15.843 1.00 89.25 92 ALA A C 1
ATOM 676 O O . ALA A 1 92 ? -2.157 -3.687 15.837 1.00 89.25 92 ALA A O 1
ATOM 677 N N . ILE A 1 93 ? -0.931 -5.247 14.780 1.00 87.56 93 ILE A N 1
ATOM 678 C CA . ILE A 1 93 ? -1.761 -5.271 13.570 1.00 87.56 93 ILE A CA 1
ATOM 679 C C . ILE A 1 93 ? -3.040 -6.041 13.891 1.00 87.56 93 ILE A C 1
ATOM 681 O O . ILE A 1 93 ? -2.974 -7.208 14.268 1.00 87.56 93 ILE A O 1
ATOM 685 N N . ILE A 1 94 ? -4.188 -5.394 13.715 1.00 87.56 94 ILE A N 1
ATOM 686 C CA . ILE A 1 94 ? -5.508 -5.975 14.009 1.00 87.56 94 ILE A CA 1
ATOM 687 C C . ILE A 1 94 ? -6.380 -6.135 12.765 1.00 87.56 94 ILE A C 1
ATOM 689 O O . ILE A 1 94 ? -7.391 -6.828 12.805 1.00 87.56 94 ILE A O 1
ATOM 693 N N . TYR A 1 95 ? -5.992 -5.504 11.655 1.00 88.69 95 TYR A N 1
ATOM 694 C CA . TYR A 1 95 ? -6.688 -5.619 10.381 1.00 88.69 95 TYR A CA 1
ATOM 695 C C . TYR A 1 95 ? -5.770 -5.236 9.220 1.00 88.69 95 TYR A C 1
ATOM 697 O O . TYR A 1 95 ? -4.863 -4.412 9.377 1.00 88.69 95 TYR A O 1
ATOM 705 N N . GLY A 1 96 ? -6.049 -5.793 8.044 1.00 90.75 96 GLY A N 1
ATOM 706 C CA . GLY A 1 96 ? -5.423 -5.389 6.798 1.00 90.75 96 GLY A CA 1
ATOM 707 C C . GLY A 1 96 ? -6.357 -5.568 5.609 1.00 90.75 96 GLY A C 1
ATOM 708 O O . GLY A 1 96 ? -7.190 -6.467 5.603 1.00 90.75 96 GLY A O 1
ATOM 709 N N . GLU A 1 97 ? -6.187 -4.720 4.604 1.00 92.38 97 GLU A N 1
ATOM 710 C CA . GLU A 1 97 ? -6.884 -4.789 3.315 1.00 92.38 97 GLU A CA 1
ATOM 711 C C . GLU A 1 97 ? -5.920 -4.361 2.208 1.00 92.38 97 GLU A C 1
ATOM 713 O O . GLU A 1 97 ? -4.884 -3.756 2.495 1.00 92.38 97 GLU A O 1
ATOM 718 N N . MET A 1 98 ? -6.232 -4.654 0.951 1.00 93.75 98 MET A N 1
ATOM 719 C CA . MET A 1 98 ? -5.441 -4.175 -0.172 1.00 93.75 98 MET A CA 1
ATOM 720 C C . MET A 1 98 ? -6.289 -3.693 -1.345 1.00 93.75 98 MET A C 1
ATOM 722 O O . MET A 1 98 ? -7.393 -4.168 -1.588 1.00 93.75 98 MET A O 1
ATOM 726 N N . ALA A 1 99 ? -5.723 -2.772 -2.115 1.00 95.06 99 ALA A N 1
ATOM 727 C CA . ALA A 1 99 ? -6.204 -2.423 -3.443 1.00 95.06 99 ALA A CA 1
ATOM 728 C C . ALA A 1 99 ? -5.063 -2.505 -4.453 1.00 95.06 99 ALA A C 1
ATOM 730 O O . ALA A 1 99 ? -3.883 -2.531 -4.096 1.00 95.06 99 ALA A O 1
ATOM 731 N N . PHE A 1 100 ? -5.435 -2.521 -5.725 1.00 95.75 100 PHE A N 1
ATOM 732 C CA . PHE A 1 100 ? -4.509 -2.498 -6.843 1.00 95.75 100 PHE A CA 1
ATOM 733 C C . PHE A 1 100 ? -4.808 -1.268 -7.680 1.00 95.75 100 PHE A C 1
ATOM 735 O O . PHE A 1 100 ? -5.973 -0.953 -7.928 1.00 95.75 100 PHE A O 1
ATOM 742 N N . VAL A 1 101 ? -3.758 -0.579 -8.099 1.00 97.25 101 VAL A N 1
ATOM 743 C CA . VAL A 1 101 ? -3.858 0.525 -9.047 1.00 97.25 101 VAL A CA 1
ATOM 744 C C . VAL A 1 101 ? -2.919 0.283 -10.211 1.00 97.25 101 VAL A C 1
ATOM 746 O O . VAL A 1 101 ? -1.895 -0.395 -10.075 1.00 97.25 101 VAL A O 1
ATOM 749 N N . ASP A 1 102 ? -3.270 0.850 -11.356 1.00 96.06 102 ASP A N 1
ATOM 750 C CA . ASP A 1 102 ? -2.416 0.792 -12.531 1.00 96.06 102 ASP A CA 1
ATOM 751 C C . ASP A 1 102 ? -1.119 1.563 -12.288 1.00 96.06 102 ASP A C 1
ATOM 753 O O . ASP A 1 102 ? -1.070 2.531 -11.523 1.00 96.06 102 ASP A O 1
ATOM 757 N N . TRP A 1 103 ? -0.051 1.114 -12.940 1.00 95.62 103 TRP A N 1
ATOM 758 C CA . TRP A 1 103 ? 1.253 1.749 -12.852 1.00 95.62 103 TRP A CA 1
ATOM 759 C C . TRP A 1 103 ? 1.262 3.092 -13.607 1.00 95.62 103 TRP A C 1
ATOM 761 O O . TRP A 1 103 ? 1.135 3.086 -14.833 1.00 95.62 103 TRP A O 1
ATOM 771 N N . PRO A 1 104 ? 1.440 4.246 -12.932 1.00 95.50 104 PRO A N 1
ATOM 772 C CA . PRO A 1 104 ? 1.536 5.536 -13.607 1.00 95.50 104 PRO A CA 1
ATOM 773 C C . PRO A 1 104 ? 2.936 5.753 -14.203 1.00 95.50 104 PRO A C 1
ATOM 775 O O . PRO A 1 104 ? 3.911 5.126 -13.782 1.00 95.50 104 PRO A O 1
ATOM 778 N N . ASP A 1 105 ? 3.068 6.689 -15.144 1.00 95.56 105 ASP A N 1
ATOM 779 C CA . ASP A 1 105 ? 4.376 7.077 -15.688 1.00 95.56 105 ASP A CA 1
ATOM 780 C C . ASP A 1 105 ? 5.375 7.465 -14.579 1.00 95.56 105 ASP A C 1
ATOM 782 O O . ASP A 1 105 ? 4.996 7.944 -13.507 1.00 95.56 105 ASP A O 1
ATOM 786 N N . ASN A 1 106 ? 6.678 7.297 -14.835 1.00 96.44 106 ASN A N 1
ATOM 787 C CA . ASN A 1 106 ? 7.709 7.634 -13.850 1.00 96.44 106 ASN A CA 1
ATOM 788 C C . ASN A 1 106 ? 7.589 9.100 -13.395 1.00 96.44 106 ASN A C 1
ATOM 790 O O . ASN A 1 106 ? 7.587 10.033 -14.198 1.00 96.44 106 ASN A O 1
ATOM 794 N N . GLY A 1 107 ? 7.516 9.298 -12.083 1.00 97.12 107 GLY A N 1
ATOM 795 C CA . GLY A 1 107 ? 7.325 10.589 -11.444 1.00 97.12 107 GLY A CA 1
ATOM 796 C C . GLY A 1 107 ? 5.867 11.042 -11.348 1.00 97.12 107 GLY A C 1
ATOM 797 O O . GLY A 1 107 ? 5.647 12.064 -10.694 1.00 97.12 107 GLY A O 1
ATOM 798 N N . GLN A 1 108 ? 4.906 10.314 -11.923 1.00 97.94 108 GLN A N 1
ATOM 799 C CA . GLN A 1 108 ? 3.469 10.582 -11.825 1.00 97.94 108 GLN A CA 1
ATOM 800 C C . GLN A 1 108 ? 2.817 9.795 -10.684 1.00 97.94 108 GLN A C 1
ATOM 802 O O . GLN A 1 108 ? 3.371 8.814 -10.176 1.00 97.94 108 GLN A O 1
ATOM 807 N N . SER A 1 109 ? 1.632 10.257 -10.287 1.00 98.06 109 SER A N 1
ATOM 808 C CA . SER A 1 109 ? 0.828 9.664 -9.220 1.00 98.06 109 SER A CA 1
ATOM 809 C C . SER A 1 109 ? -0.459 9.048 -9.757 1.00 98.06 109 SER A C 1
ATOM 811 O O . SER A 1 109 ? -1.034 9.541 -10.725 1.00 98.06 109 SER A O 1
ATOM 813 N N . MET A 1 110 ? -0.926 8.002 -9.082 1.00 98.06 110 MET A N 1
ATOM 814 C CA . MET A 1 110 ? -2.237 7.392 -9.277 1.00 98.06 110 MET A CA 1
ATOM 815 C C . MET A 1 110 ? -3.007 7.433 -7.948 1.00 98.06 110 MET A C 1
ATOM 817 O O . MET A 1 110 ? -2.441 7.050 -6.916 1.00 98.06 110 MET A O 1
ATOM 821 N N . PRO A 1 111 ? -4.268 7.896 -7.918 1.00 98.19 111 PRO A N 1
ATOM 822 C CA . PRO A 1 111 ? -5.082 7.817 -6.713 1.00 98.19 111 PRO A CA 1
ATOM 823 C C . PRO A 1 111 ? -5.449 6.365 -6.393 1.00 98.19 111 PRO A C 1
ATOM 825 O O . PRO A 1 111 ? -5.668 5.552 -7.290 1.00 98.19 111 PRO A O 1
ATOM 828 N N . PHE A 1 112 ? -5.578 6.056 -5.105 1.00 98.06 112 PHE A N 1
ATOM 829 C CA . PHE A 1 112 ? -6.164 4.807 -4.628 1.00 98.06 112 PHE A CA 1
ATOM 830 C C . PHE A 1 112 ? -7.279 5.080 -3.617 1.00 98.06 112 PHE A C 1
ATOM 832 O O . PHE A 1 112 ? -7.251 6.066 -2.874 1.00 98.06 112 PHE A O 1
ATOM 839 N N . SER A 1 113 ? -8.225 4.145 -3.552 1.00 97.38 113 SER A N 1
ATOM 840 C CA . SER A 1 113 ? -9.299 4.118 -2.562 1.00 97.38 113 SER A CA 1
ATOM 841 C C . SER A 1 113 ? -9.503 2.687 -2.075 1.00 97.38 113 SER A C 1
ATOM 843 O O . SER A 1 113 ? -9.657 1.772 -2.881 1.00 97.38 113 SER A O 1
ATOM 845 N N . ILE A 1 114 ? -9.524 2.498 -0.757 1.00 96.75 114 ILE A N 1
ATOM 846 C CA . ILE A 1 114 ? -9.772 1.211 -0.101 1.00 96.75 114 ILE A CA 1
ATOM 847 C C . ILE A 1 114 ? -11.020 1.369 0.764 1.00 96.75 114 ILE A C 1
ATOM 849 O O . ILE A 1 114 ? -10.999 2.081 1.770 1.00 96.75 114 ILE A O 1
ATOM 853 N N . LEU A 1 115 ? -12.117 0.742 0.344 1.00 95.25 115 LEU A N 1
ATOM 854 C CA . LEU A 1 115 ? -13.384 0.732 1.068 1.00 95.25 115 LEU A CA 1
ATOM 855 C C . LEU A 1 115 ? -13.426 -0.464 2.015 1.00 95.25 115 LEU A C 1
ATOM 857 O O . LEU A 1 115 ? -13.276 -1.599 1.577 1.00 95.25 115 LEU A O 1
ATOM 861 N N . VAL A 1 116 ? -13.674 -0.199 3.295 1.00 93.62 116 VAL A N 1
ATOM 862 C CA . VAL A 1 116 ? -13.783 -1.235 4.324 1.00 93.62 116 VAL A CA 1
ATOM 863 C C . VAL A 1 116 ? -15.073 -1.058 5.116 1.00 93.62 116 VAL A C 1
ATOM 865 O O . VAL A 1 116 ? -15.415 0.055 5.531 1.00 93.62 116 VAL A O 1
ATOM 868 N N . TYR A 1 117 ? -15.775 -2.162 5.347 1.00 91.00 117 TYR A N 1
ATOM 869 C CA . TYR A 1 117 ? -16.939 -2.240 6.229 1.00 91.00 117 TYR A CA 1
ATOM 870 C C . TYR A 1 117 ? -16.558 -2.916 7.548 1.00 91.00 117 TYR A C 1
ATOM 872 O O . TYR A 1 117 ? -15.523 -3.569 7.629 1.00 91.00 117 TYR A O 1
ATOM 880 N N . ASP A 1 118 ? -17.381 -2.721 8.582 1.00 88.69 118 ASP A N 1
ATOM 881 C CA . ASP A 1 118 ? -17.252 -3.413 9.874 1.00 88.69 118 ASP A CA 1
ATOM 882 C C . ASP A 1 118 ? -15.842 -3.351 10.490 1.00 88.69 118 ASP A C 1
ATOM 884 O O . ASP A 1 118 ? -15.310 -4.329 11.013 1.00 88.69 118 ASP A O 1
ATOM 888 N N . LEU A 1 119 ? -15.231 -2.163 10.424 1.00 89.25 119 LEU A N 1
ATOM 889 C CA . LEU A 1 119 ? -13.892 -1.922 10.954 1.00 89.25 119 LEU A CA 1
ATOM 890 C C . LEU A 1 119 ? -13.800 -2.275 12.450 1.00 89.25 119 LEU A C 1
ATOM 892 O O . LEU A 1 119 ? -14.644 -1.810 13.225 1.00 89.25 119 LEU A O 1
ATOM 896 N N . PRO A 1 120 ? -12.752 -3.003 12.886 1.00 89.00 120 PRO A N 1
ATOM 897 C CA . PRO A 1 120 ? -12.482 -3.167 14.310 1.00 89.00 120 PRO A CA 1
ATOM 898 C C . PRO A 1 120 ? -12.120 -1.817 14.942 1.00 89.00 120 PRO A C 1
ATOM 900 O O . PRO A 1 120 ? -11.734 -0.884 14.241 1.00 89.00 120 PRO A O 1
ATOM 903 N N . ASP A 1 121 ? -12.207 -1.704 16.270 1.00 90.00 121 ASP A N 1
ATOM 904 C CA . ASP A 1 121 ? -11.710 -0.513 16.970 1.00 90.00 121 ASP A CA 1
ATOM 905 C C . ASP A 1 121 ? -10.183 -0.424 16.820 1.00 90.00 121 ASP A C 1
ATOM 907 O O . ASP A 1 121 ? -9.456 -1.329 17.228 1.00 90.00 121 ASP A O 1
ATOM 911 N N . TYR A 1 122 ? -9.699 0.653 16.201 1.00 93.19 122 TYR A N 1
ATOM 912 C CA . TYR A 1 122 ? -8.290 0.849 15.866 1.00 93.19 122 TYR A CA 1
ATOM 913 C C . TYR A 1 122 ? -7.823 2.254 16.247 1.00 93.19 122 TYR A C 1
ATOM 915 O O . TYR A 1 122 ? -8.586 3.220 16.242 1.00 93.19 122 TYR A O 1
ATOM 923 N N . THR A 1 123 ? -6.533 2.379 16.543 1.00 96.81 123 THR A N 1
ATOM 924 C CA . THR A 1 123 ? -5.907 3.632 16.988 1.00 96.81 123 THR A CA 1
ATOM 925 C C . THR A 1 123 ? -5.224 4.361 15.847 1.00 96.81 123 THR A C 1
ATOM 927 O O . THR A 1 123 ? -5.289 5.586 15.755 1.00 96.81 123 THR A O 1
ATOM 930 N N . SER A 1 124 ? -4.551 3.617 14.973 1.00 96.44 124 SER A N 1
ATOM 931 C CA . SER A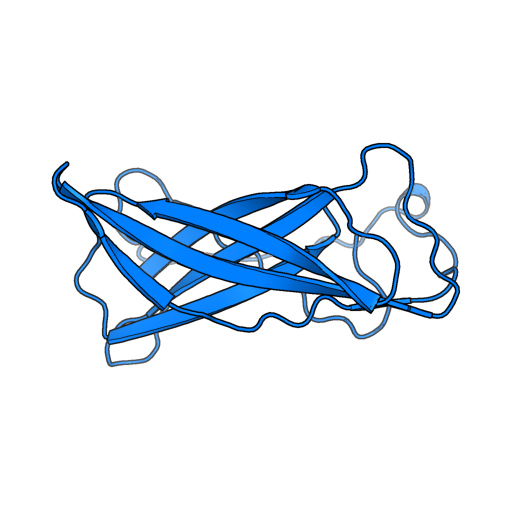 1 124 ? -3.812 4.178 13.849 1.00 96.44 124 SER A CA 1
ATOM 932 C C . SER A 1 124 ? -3.937 3.302 12.614 1.00 96.44 124 SER A C 1
ATOM 934 O O . SER A 1 124 ? -4.306 2.128 12.680 1.00 96.44 124 SER A O 1
ATOM 936 N N . TYR A 1 125 ? -3.661 3.913 11.470 1.00 95.62 125 TYR A N 1
ATOM 937 C CA . TYR A 1 125 ? -3.645 3.236 10.191 1.00 95.62 125 TYR A CA 1
ATOM 938 C C . TYR A 1 125 ? -2.450 3.704 9.375 1.00 95.62 125 TYR A C 1
ATOM 940 O O . TYR A 1 125 ? -2.020 4.853 9.486 1.00 95.62 125 TYR A O 1
ATOM 948 N N . GLU A 1 126 ? -1.928 2.797 8.564 1.00 95.44 126 GLU A N 1
ATOM 949 C CA . GLU A 1 126 ? -0.792 3.020 7.680 1.00 95.44 126 GLU A CA 1
ATOM 950 C C . GLU A 1 126 ? -1.112 2.438 6.303 1.00 95.44 126 GLU A C 1
ATOM 952 O O . GLU A 1 126 ? -1.927 1.520 6.170 1.00 95.44 126 GLU A O 1
ATOM 957 N N . SER A 1 127 ? -0.471 2.969 5.266 1.00 96.38 127 SER A N 1
ATOM 958 C CA . SER A 1 127 ? -0.565 2.421 3.916 1.00 96.38 127 SER A CA 1
ATOM 959 C C . SER A 1 127 ? 0.823 2.252 3.326 1.00 96.38 127 SER A C 1
ATOM 961 O O . SER A 1 127 ? 1.686 3.111 3.499 1.00 96.38 127 SER A O 1
ATOM 963 N N . TYR A 1 128 ? 1.021 1.148 2.615 1.00 95.88 128 TYR A N 1
ATOM 964 C CA . TYR A 1 128 ? 2.288 0.798 1.985 1.00 95.88 128 TYR A CA 1
ATOM 965 C C . TYR A 1 128 ? 2.038 0.349 0.554 1.00 95.88 128 TYR A C 1
ATOM 967 O O . TYR A 1 128 ? 1.072 -0.364 0.301 1.00 95.88 128 TYR A O 1
ATOM 975 N N . ALA A 1 129 ? 2.910 0.733 -0.373 1.00 95.56 129 ALA A N 1
ATOM 976 C CA . ALA A 1 129 ? 2.789 0.351 -1.772 1.00 95.56 129 ALA A CA 1
ATOM 977 C C . ALA A 1 129 ? 3.992 -0.464 -2.246 1.00 95.56 129 ALA A C 1
ATOM 979 O O . ALA A 1 129 ? 5.136 -0.217 -1.861 1.00 95.56 129 ALA A O 1
ATOM 980 N N . GLN A 1 130 ? 3.716 -1.441 -3.104 1.00 94.00 130 GLN A N 1
ATOM 981 C CA . GLN A 1 130 ? 4.712 -2.316 -3.709 1.00 94.00 130 GLN A CA 1
ATOM 982 C C . GLN A 1 130 ? 4.251 -2.800 -5.084 1.00 94.00 130 GLN A C 1
ATOM 984 O O . GLN A 1 130 ? 3.067 -2.767 -5.408 1.00 94.00 130 GLN A O 1
ATOM 989 N N . ILE A 1 131 ? 5.189 -3.311 -5.872 1.00 92.38 131 ILE A N 1
ATOM 990 C CA . ILE A 1 131 ? 4.894 -3.951 -7.154 1.00 92.38 131 ILE A CA 1
ATOM 991 C C . ILE A 1 131 ? 4.053 -5.226 -6.946 1.00 92.38 131 ILE A C 1
ATOM 993 O O . ILE A 1 131 ? 4.305 -5.982 -5.996 1.00 92.38 131 ILE A O 1
ATOM 997 N N . TRP A 1 132 ? 3.060 -5.448 -7.813 1.00 91.12 132 TRP A N 1
ATOM 998 C CA . TRP A 1 132 ? 2.226 -6.656 -7.828 1.00 91.12 132 TRP A CA 1
ATOM 999 C C . TRP A 1 132 ? 2.676 -7.643 -8.902 1.00 91.12 132 TRP A C 1
ATOM 1001 O O . TRP A 1 132 ? 2.336 -7.430 -10.081 1.00 91.12 132 TRP A O 1
#

Sequence (132 aa):
MAFPNQTIYNAGQAGQGTAPATVDFVALSPNEYNVTEAQGTATFPISGISKVRNNDGGTTFNGEVRAVTDGFKPSDGQQIKVSLVLRDKQGAIIYGEMAFVDWPDNGQSMPFSILVYDLPDYTSYESYAQIW

Organism: Bifidobacterium adolescentis (NCBI:txid1680)

Solvent-accessible surface area (backbone atoms only — not comparable to full-atom values): 8194 Å² total; per-residue (Å²): 110,82,57,90,95,57,87,81,75,87,44,51,71,59,84,94,69,68,80,69,96,72,84,89,85,79,89,74,82,75,56,72,93,74,59,72,88,80,62,52,41,76,48,40,59,71,45,78,72,47,76,45,81,46,95,86,65,35,34,38,42,35,30,32,39,29,32,44,56,50,83,40,75,82,60,90,90,42,32,32,34,37,20,35,40,31,17,38,91,85,63,49,80,73,46,25,39,66,43,75,37,71,64,45,59,79,75,32,66,34,75,48,71,42,78,44,62,86,74,74,91,62,68,47,73,50,74,44,52,45,62,87